Protein AF-A0A9D1G9T8-F1 (afdb_monomer_lite)

Secondary structure (DSSP, 8-state):
-EEEE---S-HHHHHSS--B-TTT-PBPEEEEEEEEE-TTSGGGGGS--S--GGG----S-EEEEEEEEEETTTTEEE-HHHHHHHHHHHHHHHHHHHHHHTTT--EEEEEEEEETT--EE-SS----TTEEEEEEEEETTEEEEEEEEEEEE-SSTT--EEE---HHHHHHHH-

pLDDT: mean 90.18, std 8.49, range [57.0, 98.12]

Foldseek 3Di:
DAEDEDDDDDPCLVPVDFFADQQPRATWDKDKDKDKDFCPDPCVQQEQQQPDPPRDGNHTIYIYIYIFIAGPVVRDTAHNQQRVQSVVVVVLQVVLQVVCVVVVWHKDKDKFKAFCVRHTDDSHDDDDQRIWIWIWMDTPPDDIDIDIWGWAFDSHDVGHIHTPDHSVVVNVVVD

Radius of gyration: 19.31 Å; chains: 1; bounding box: 46×38×52 Å

Sequence (175 aa):
MNKYWYNYGNIFKVKFRNHYCYKCGEKLMIVKHRKVVDQKSEEAKYYDFDAGGDGAIMVGPCEFIHKVFFCPKCSQNIELITQINQEDIEIIIKKVISYFKKRNREIFISRSYETKLGEFIENNFSLNDDIILCLHISEKNKEPKTYKIPIIRRKFWKRPYYFDISKKKLINFIK

Organism: NCBI:txid2840720

Structure (mmCIF, N/CA/C/O backbone):
data_AF-A0A9D1G9T8-F1
#
_entry.id   AF-A0A9D1G9T8-F1
#
loop_
_atom_site.group_PDB
_atom_site.id
_atom_site.type_symbol
_atom_site.label_atom_id
_atom_site.label_alt_id
_atom_site.label_comp_id
_atom_site.label_asym_id
_atom_site.label_entity_id
_atom_site.label_seq_id
_atom_site.pdbx_PDB_ins_code
_atom_site.Cartn_x
_atom_site.Cartn_y
_atom_site.Cartn_z
_atom_site.occupancy
_atom_site.B_iso_or_equiv
_atom_site.auth_seq_id
_atom_site.auth_comp_id
_atom_site.auth_asym_id
_atom_site.auth_atom_id
_atom_site.pdbx_PDB_model_num
ATOM 1 N N . MET A 1 1 ? 20.819 -6.972 -26.171 1.00 74.06 1 MET A N 1
ATOM 2 C CA . MET A 1 1 ? 20.170 -6.208 -25.084 1.00 74.06 1 MET A CA 1
ATOM 3 C C . MET A 1 1 ? 20.144 -7.090 -23.852 1.00 74.06 1 MET A C 1
ATOM 5 O O . MET A 1 1 ? 19.584 -8.181 -23.931 1.00 74.06 1 MET A O 1
ATOM 9 N N . ASN A 1 2 ? 20.792 -6.657 -22.770 1.00 83.19 2 ASN A N 1
ATOM 10 C CA . ASN A 1 2 ? 20.833 -7.416 -21.520 1.00 83.19 2 ASN A CA 1
ATOM 11 C C . ASN A 1 2 ? 19.424 -7.529 -20.933 1.00 83.19 2 ASN A C 1
ATOM 13 O O . ASN A 1 2 ? 18.620 -6.605 -21.073 1.00 83.19 2 ASN A O 1
ATOM 17 N N . LYS A 1 3 ? 19.118 -8.668 -20.311 1.00 86.00 3 LYS A N 1
ATOM 18 C CA . LYS A 1 3 ? 17.826 -8.922 -19.673 1.00 86.00 3 LYS A CA 1
ATOM 19 C C . LYS A 1 3 ? 18.053 -9.335 -18.241 1.00 86.00 3 LYS A C 1
ATOM 21 O O . LYS A 1 3 ? 18.847 -10.237 -17.991 1.00 86.00 3 LYS A O 1
ATOM 26 N N . TYR A 1 4 ? 17.283 -8.756 -17.338 1.00 84.38 4 TYR A N 1
ATOM 27 C CA . TYR A 1 4 ? 17.343 -9.135 -15.943 1.00 84.38 4 TYR A CA 1
ATOM 28 C C . TYR A 1 4 ? 15.948 -9.345 -15.355 1.00 84.38 4 TYR A C 1
ATOM 30 O O . TYR A 1 4 ? 15.026 -8.545 -15.549 1.00 84.38 4 TYR A O 1
ATOM 38 N N . TRP A 1 5 ? 15.803 -10.449 -14.620 1.00 83.38 5 TRP A N 1
ATOM 39 C CA . TRP A 1 5 ? 14.552 -10.883 -14.009 1.00 83.38 5 TRP A CA 1
ATOM 40 C C . TRP A 1 5 ? 14.544 -10.601 -12.515 1.00 83.38 5 TRP A C 1
ATOM 42 O O . TRP A 1 5 ? 15.311 -11.190 -11.760 1.00 83.38 5 TRP A O 1
ATOM 52 N N . TYR A 1 6 ? 13.595 -9.782 -12.072 1.00 76.12 6 TYR A N 1
ATOM 53 C CA . TYR A 1 6 ? 13.398 -9.533 -10.652 1.00 76.12 6 TYR A CA 1
ATOM 54 C C . TYR A 1 6 ? 12.264 -10.357 -10.071 1.00 76.12 6 TYR A C 1
ATOM 56 O O . TYR A 1 6 ? 11.144 -10.396 -10.590 1.00 76.12 6 TYR A O 1
ATOM 64 N N . ASN A 1 7 ? 12.547 -10.922 -8.902 1.00 71.06 7 ASN A N 1
ATOM 65 C CA . ASN A 1 7 ? 11.566 -11.543 -8.029 1.00 71.06 7 ASN A CA 1
ATOM 66 C C . ASN A 1 7 ? 11.385 -10.670 -6.780 1.00 71.06 7 ASN A C 1
ATOM 68 O O . ASN A 1 7 ? 11.979 -10.930 -5.739 1.00 71.06 7 ASN A O 1
ATOM 72 N N . TYR A 1 8 ? 10.567 -9.620 -6.888 1.00 67.62 8 TYR A N 1
ATOM 73 C CA . TYR A 1 8 ? 10.220 -8.755 -5.756 1.00 67.62 8 TYR A CA 1
ATOM 74 C C . TYR A 1 8 ? 8.815 -9.011 -5.221 1.00 67.62 8 TYR A C 1
ATOM 76 O O . TYR A 1 8 ? 7.901 -9.412 -5.941 1.00 67.62 8 TYR A O 1
ATOM 84 N N . GLY A 1 9 ? 8.645 -8.700 -3.936 1.00 63.84 9 GLY A N 1
ATOM 85 C CA . GLY A 1 9 ? 7.426 -8.963 -3.185 1.00 63.84 9 GLY A CA 1
ATOM 86 C C . GLY A 1 9 ? 7.488 -10.304 -2.459 1.00 63.84 9 GLY A C 1
ATOM 87 O O . GLY A 1 9 ? 8.247 -11.205 -2.806 1.00 63.84 9 GLY A O 1
ATOM 88 N N . ASN A 1 10 ? 6.689 -10.436 -1.404 1.00 75.44 10 ASN A N 1
ATOM 89 C CA . ASN A 1 10 ? 6.593 -11.699 -0.689 1.00 75.44 10 ASN A CA 1
ATOM 90 C C . ASN A 1 10 ? 5.831 -12.701 -1.574 1.00 75.44 10 ASN A C 1
ATOM 92 O O . ASN A 1 10 ? 4.611 -12.603 -1.707 1.00 75.44 10 ASN A O 1
ATOM 96 N N . ILE A 1 11 ? 6.557 -13.649 -2.176 1.00 75.75 11 ILE A N 1
ATOM 97 C CA . ILE A 1 11 ? 6.016 -14.653 -3.109 1.00 75.75 11 ILE A CA 1
ATOM 98 C C . ILE A 1 11 ? 4.847 -15.419 -2.486 1.00 75.75 11 ILE A C 1
ATOM 100 O O 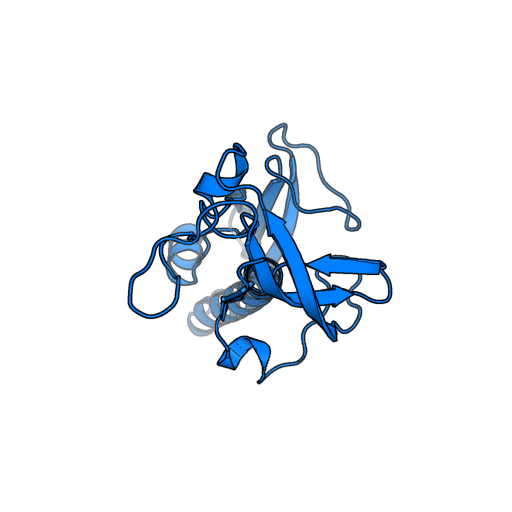. ILE A 1 11 ? 3.877 -15.715 -3.182 1.00 75.75 11 ILE A O 1
ATOM 104 N N . PHE A 1 12 ? 4.901 -15.690 -1.178 1.00 78.94 12 PHE A N 1
ATOM 105 C CA . PHE A 1 12 ? 3.798 -16.335 -0.479 1.00 78.94 12 PHE A CA 1
ATOM 106 C C . PHE A 1 12 ? 2.555 -15.441 -0.486 1.00 78.94 12 PHE A C 1
ATOM 108 O O . PHE A 1 12 ? 1.485 -15.878 -0.899 1.00 78.94 12 PHE A O 1
ATOM 115 N N . LYS A 1 13 ? 2.688 -14.163 -0.117 1.00 82.88 13 LYS A N 1
ATOM 116 C CA . LYS A 1 13 ? 1.545 -13.235 -0.145 1.00 82.88 13 LYS A CA 1
ATOM 117 C C . LYS A 1 13 ? 0.933 -13.108 -1.534 1.00 82.88 13 LYS A C 1
ATOM 119 O O . LYS A 1 13 ? -0.281 -13.058 -1.619 1.00 82.88 13 LYS A O 1
ATOM 124 N N . VAL A 1 14 ? 1.760 -13.087 -2.579 1.00 84.38 14 VAL A N 1
ATOM 125 C CA . VAL A 1 14 ? 1.318 -12.966 -3.978 1.00 84.38 14 VAL A CA 1
ATOM 126 C C . VAL A 1 14 ? 0.570 -14.216 -4.465 1.00 84.38 14 VAL A C 1
ATOM 128 O O . VAL A 1 14 ? -0.313 -14.112 -5.308 1.00 84.38 14 VAL A O 1
ATOM 131 N N . LYS A 1 15 ? 0.945 -15.411 -3.988 1.00 82.94 15 LYS A N 1
ATOM 132 C CA . LYS A 1 15 ? 0.387 -16.686 -4.474 1.00 82.94 15 LYS A CA 1
ATOM 133 C C . LYS A 1 15 ? -0.775 -17.223 -3.638 1.00 82.94 15 LYS A C 1
ATOM 135 O O . LYS A 1 15 ? -1.645 -17.884 -4.191 1.00 82.94 15 LYS A O 1
ATOM 140 N N . PHE A 1 16 ? -0.778 -16.995 -2.325 1.00 83.94 16 PHE A N 1
ATOM 141 C CA . PHE A 1 16 ? -1.676 -17.693 -1.393 1.00 83.94 16 PHE A CA 1
ATOM 142 C C . PHE A 1 16 ? -2.944 -16.914 -1.019 1.00 83.94 16 PHE A C 1
ATOM 144 O O . PHE A 1 16 ? -3.687 -17.355 -0.143 1.00 83.94 16 PHE A O 1
ATOM 151 N N . ARG A 1 17 ? -3.231 -15.769 -1.652 1.00 86.94 17 ARG A N 1
ATOM 152 C CA . ARG A 1 17 ? -4.523 -15.087 -1.489 1.00 86.94 17 ARG A CA 1
ATOM 153 C C . ARG A 1 17 ? -4.989 -14.420 -2.777 1.00 86.94 17 ARG A C 1
ATOM 155 O O . ARG A 1 17 ? -4.189 -14.083 -3.641 1.00 86.94 17 ARG A O 1
ATOM 162 N N . ASN A 1 18 ? -6.299 -14.213 -2.876 1.00 91.12 18 ASN A N 1
ATOM 163 C CA . ASN A 1 18 ? -6.863 -13.348 -3.904 1.00 91.12 18 ASN A CA 1
ATOM 164 C C . ASN A 1 18 ? -6.519 -11.887 -3.588 1.00 91.12 18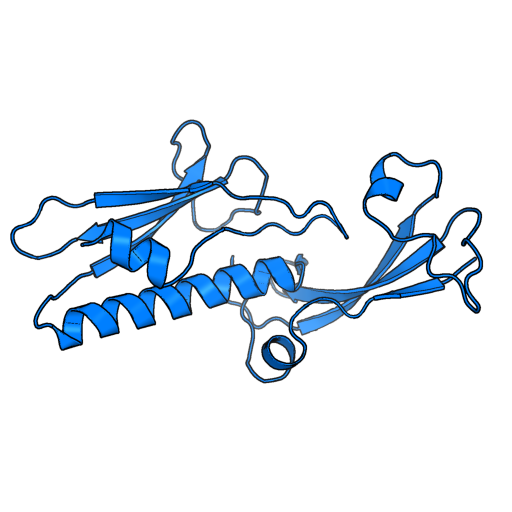 ASN A C 1
ATOM 166 O O . ASN A 1 18 ? -6.564 -11.473 -2.427 1.00 91.12 18 ASN A O 1
ATOM 170 N N . HIS A 1 19 ? -6.212 -11.127 -4.633 1.00 94.81 19 HIS A N 1
ATOM 171 C CA . HIS A 1 19 ? -5.877 -9.711 -4.557 1.00 94.81 19 HIS A CA 1
ATOM 172 C C . HIS A 1 19 ? -6.951 -8.893 -5.263 1.00 94.81 19 HIS A C 1
ATOM 174 O O . HIS A 1 19 ? -7.460 -9.315 -6.303 1.00 94.81 19 HIS A O 1
ATOM 180 N N . TYR A 1 20 ? -7.279 -7.729 -4.710 1.00 94.38 20 TYR A N 1
ATOM 181 C CA . TYR A 1 20 ? -8.365 -6.879 -5.201 1.00 94.38 20 TYR A CA 1
ATOM 182 C C . TYR A 1 20 ? -7.897 -5.436 -5.307 1.00 94.38 20 TYR A C 1
ATOM 184 O O . TYR A 1 20 ? -7.265 -4.923 -4.387 1.00 94.38 20 TYR A O 1
ATOM 192 N N . CYS A 1 21 ? -8.195 -4.779 -6.423 1.00 93.75 21 CYS A N 1
ATOM 193 C CA . CYS A 1 21 ? -7.733 -3.432 -6.719 1.00 93.75 21 CYS A CA 1
ATOM 194 C C . CYS A 1 21 ? -8.095 -2.470 -5.589 1.00 93.75 21 CYS A C 1
ATOM 196 O O . CYS A 1 21 ? -9.270 -2.326 -5.255 1.00 93.75 21 CYS A O 1
ATOM 198 N N . TYR A 1 22 ? -7.100 -1.762 -5.049 1.00 90.88 22 TYR A N 1
ATOM 199 C CA . TYR A 1 22 ? -7.335 -0.801 -3.969 1.00 90.88 22 TYR A CA 1
ATOM 200 C C . TYR A 1 22 ? -8.293 0.339 -4.353 1.00 90.88 22 TYR A C 1
ATOM 202 O O . TYR A 1 22 ? -8.891 0.933 -3.463 1.00 90.88 22 TYR A O 1
ATOM 210 N N . LYS A 1 23 ? -8.445 0.627 -5.654 1.00 90.00 23 LYS A N 1
ATOM 211 C CA . LYS A 1 23 ? -9.332 1.677 -6.176 1.00 90.00 23 LYS A CA 1
ATOM 212 C C . LYS A 1 23 ? -10.768 1.197 -6.356 1.00 90.00 23 LYS A C 1
ATOM 214 O O . LYS A 1 23 ? -11.699 1.798 -5.846 1.00 90.00 23 LYS A O 1
ATOM 219 N N . CYS A 1 24 ? -10.949 0.117 -7.117 1.00 91.38 24 CYS A N 1
ATOM 220 C CA . CYS A 1 24 ? -12.273 -0.291 -7.598 1.00 91.38 24 CYS A CA 1
ATOM 221 C C . CYS A 1 24 ? -12.772 -1.631 -7.043 1.00 91.38 24 CYS A C 1
ATOM 223 O O . CYS A 1 24 ? -13.879 -2.040 -7.381 1.00 91.38 24 CYS A O 1
ATOM 225 N N . GLY A 1 25 ? -11.961 -2.336 -6.248 1.00 91.94 25 GLY A N 1
ATOM 226 C CA . GLY A 1 25 ? -12.308 -3.635 -5.669 1.00 91.94 25 GLY A CA 1
ATOM 227 C C . GLY A 1 25 ? -12.281 -4.819 -6.642 1.00 91.94 25 GLY A C 1
ATOM 228 O O . GLY A 1 25 ? -12.515 -5.941 -6.208 1.00 91.94 25 GLY A O 1
ATOM 229 N N . GLU A 1 26 ? -11.972 -4.610 -7.925 1.00 95.50 26 GLU A N 1
ATOM 230 C CA . GLU A 1 26 ? -11.927 -5.681 -8.930 1.00 95.50 26 GLU A CA 1
ATOM 231 C C . GLU A 1 26 ? -10.804 -6.687 -8.653 1.00 95.50 26 GLU A C 1
ATOM 233 O O . GLU A 1 26 ? -9.720 -6.302 -8.198 1.00 95.50 26 GLU A O 1
ATOM 238 N N . LYS A 1 27 ? -11.024 -7.970 -8.962 1.00 96.31 27 LYS A N 1
ATOM 239 C CA . LYS A 1 27 ? -9.995 -8.997 -8.771 1.00 96.31 27 LYS A CA 1
ATOM 240 C C . LYS A 1 27 ? -8.791 -8.718 -9.675 1.00 96.31 27 LYS A C 1
ATOM 242 O O . LYS A 1 27 ? -8.919 -8.518 -10.880 1.00 96.31 27 LYS A O 1
ATOM 247 N N . LEU A 1 28 ? -7.600 -8.724 -9.084 1.00 96.56 28 LEU A N 1
ATOM 248 C CA . LEU A 1 28 ? -6.356 -8.444 -9.791 1.00 96.56 28 LEU A CA 1
ATOM 249 C C . LEU A 1 28 ? -5.788 -9.697 -10.450 1.00 96.56 28 LEU A C 1
ATOM 251 O O . LEU A 1 28 ? -5.823 -10.798 -9.896 1.00 96.56 28 LEU A O 1
ATOM 255 N N . MET A 1 29 ? -5.185 -9.491 -11.614 1.00 95.38 29 MET A N 1
ATOM 256 C CA . MET A 1 29 ? -4.399 -10.490 -12.329 1.00 95.38 29 MET A CA 1
ATOM 257 C C . MET A 1 29 ? -2.912 -10.243 -12.094 1.00 95.38 29 MET A C 1
ATOM 259 O O . MET A 1 29 ? -2.503 -9.115 -11.835 1.00 95.38 29 MET A O 1
ATOM 263 N N . ILE A 1 30 ? -2.080 -11.276 -12.215 1.00 93.50 30 ILE A N 1
ATOM 264 C CA . ILE A 1 30 ? -0.622 -11.116 -12.193 1.00 93.50 30 ILE A CA 1
ATOM 265 C C . ILE A 1 30 ? -0.113 -11.199 -13.625 1.00 93.50 30 ILE A C 1
ATOM 267 O O . ILE A 1 30 ? -0.293 -12.219 -14.288 1.00 93.50 30 ILE A O 1
ATOM 271 N N . VAL A 1 31 ? 0.568 -10.152 -14.083 1.00 93.50 31 VAL A N 1
ATOM 272 C CA . VAL A 1 31 ? 1.125 -10.077 -15.440 1.00 93.50 31 VAL A CA 1
ATOM 273 C C . VAL A 1 31 ? 2.624 -9.798 -15.400 1.00 93.50 31 VAL A C 1
ATOM 275 O O . VAL A 1 31 ? 3.159 -9.296 -14.407 1.00 93.50 31 VAL A O 1
ATOM 278 N N . LYS A 1 32 ? 3.324 -10.149 -16.483 1.00 91.69 32 LYS A N 1
ATOM 279 C CA . LYS A 1 32 ? 4.727 -9.769 -16.674 1.00 91.69 32 LYS A CA 1
ATOM 280 C C . LYS A 1 32 ? 4.776 -8.335 -17.190 1.00 91.69 32 LYS A C 1
ATOM 282 O O . LYS A 1 32 ? 4.217 -8.038 -18.239 1.00 91.69 32 LYS A O 1
ATOM 287 N N . HIS A 1 33 ? 5.481 -7.481 -16.471 1.00 90.94 33 HIS A N 1
ATOM 288 C CA . HIS A 1 33 ? 5.799 -6.123 -16.868 1.00 90.94 33 HIS A CA 1
ATOM 289 C C . HIS A 1 33 ? 7.271 -6.058 -17.290 1.00 90.94 33 HIS A C 1
ATOM 291 O O . HIS A 1 33 ? 8.140 -6.656 -16.648 1.00 90.94 33 HIS A O 1
ATOM 297 N N . ARG A 1 34 ? 7.543 -5.347 -18.384 1.00 91.50 34 ARG A N 1
ATOM 298 C CA . ARG A 1 34 ? 8.879 -5.174 -18.963 1.00 91.50 34 ARG A CA 1
ATOM 299 C C . ARG A 1 34 ? 9.189 -3.687 -19.033 1.00 91.50 34 ARG A C 1
ATOM 301 O O . ARG A 1 34 ? 8.310 -2.896 -19.372 1.00 91.50 34 ARG A O 1
ATOM 308 N N . LYS A 1 35 ? 10.416 -3.300 -18.706 1.00 90.38 35 LYS A N 1
ATOM 309 C CA . LYS A 1 35 ? 10.898 -1.933 -18.893 1.00 90.38 35 LYS A CA 1
ATOM 310 C C . LYS A 1 35 ? 12.320 -1.953 -19.420 1.00 90.38 35 LYS A C 1
ATOM 312 O O . LYS A 1 35 ? 13.162 -2.593 -18.810 1.00 90.38 35 LYS A O 1
ATOM 317 N N . VAL A 1 36 ? 12.597 -1.217 -20.486 1.00 91.75 36 VAL A N 1
ATOM 318 C CA . VAL A 1 36 ? 13.976 -0.931 -20.890 1.00 91.75 36 VAL A CA 1
ATOM 319 C C . VAL A 1 36 ? 14.440 0.326 -20.163 1.00 91.75 36 VAL A C 1
ATOM 321 O O . VAL A 1 36 ? 13.705 1.313 -20.129 1.00 91.75 36 VAL A O 1
ATOM 324 N N . VAL A 1 37 ? 15.621 0.271 -19.555 1.00 90.94 37 VAL A N 1
ATOM 325 C CA . VAL A 1 37 ? 16.234 1.396 -18.842 1.00 90.94 37 VAL A CA 1
ATOM 326 C C . VAL A 1 37 ? 17.648 1.586 -19.361 1.00 90.94 37 VAL A C 1
ATOM 328 O O . VAL A 1 37 ? 18.424 0.632 -19.433 1.00 90.94 37 VAL A O 1
ATOM 331 N N . ASP A 1 38 ? 17.975 2.822 -19.720 1.00 90.31 38 ASP A N 1
ATOM 332 C CA . ASP A 1 38 ? 19.337 3.203 -20.074 1.00 90.31 38 ASP A CA 1
ATOM 333 C C . ASP A 1 38 ? 20.158 3.416 -18.798 1.00 90.31 38 ASP A C 1
ATOM 335 O O . ASP A 1 38 ? 19.721 4.132 -17.896 1.00 90.31 38 ASP A O 1
ATOM 339 N N . GLN A 1 39 ? 21.348 2.820 -18.729 1.00 87.75 39 GLN A N 1
ATOM 340 C CA . GLN A 1 39 ? 22.277 2.949 -17.605 1.00 87.75 39 GLN A CA 1
ATOM 341 C C . GLN A 1 39 ? 22.658 4.409 -17.295 1.00 87.75 39 GLN A C 1
ATOM 343 O O . GLN A 1 39 ? 22.952 4.737 -16.149 1.00 87.75 39 GLN A O 1
ATOM 348 N N . LYS A 1 40 ? 22.632 5.299 -18.294 1.00 89.94 40 LYS A N 1
ATOM 349 C CA . LYS A 1 40 ? 22.949 6.730 -18.151 1.00 89.94 40 LYS A CA 1
ATOM 350 C C . LYS A 1 40 ? 21.739 7.587 -17.773 1.00 89.94 40 LYS A C 1
ATOM 352 O O . LYS A 1 40 ? 21.885 8.786 -17.553 1.00 89.94 40 LYS A O 1
ATOM 357 N N . SER A 1 41 ? 20.541 7.005 -17.726 1.00 91.25 41 SER A N 1
ATOM 358 C CA . SER A 1 41 ? 19.329 7.736 -17.353 1.00 91.25 41 SER A CA 1
ATOM 359 C C . SER A 1 41 ? 19.276 8.016 -15.849 1.00 91.25 41 SER A C 1
ATOM 361 O O . SER A 1 41 ? 19.786 7.249 -15.035 1.00 91.25 41 SER A O 1
ATOM 363 N N . GLU A 1 42 ? 18.582 9.084 -15.447 1.00 89.94 42 GLU A N 1
ATOM 364 C CA . GLU A 1 42 ? 18.422 9.418 -14.024 1.00 89.94 42 GLU A CA 1
ATOM 365 C C . GLU A 1 42 ? 17.702 8.311 -13.234 1.00 89.94 42 GLU A C 1
ATOM 367 O O . GLU A 1 42 ? 17.913 8.137 -12.031 1.00 89.94 42 GLU A O 1
ATOM 372 N N . GLU A 1 43 ? 16.842 7.541 -13.901 1.00 89.38 43 GLU A N 1
ATOM 373 C CA . GLU A 1 43 ? 16.128 6.445 -13.262 1.00 89.38 43 GLU A CA 1
ATOM 374 C C . GLU A 1 43 ? 16.977 5.192 -13.048 1.00 89.38 43 GLU A C 1
ATOM 376 O O . GLU A 1 43 ? 16.578 4.349 -12.242 1.00 89.38 43 GLU A O 1
ATOM 381 N N . ALA A 1 44 ? 18.145 5.085 -13.694 1.00 88.56 44 ALA A N 1
ATOM 382 C CA . ALA A 1 44 ? 19.047 3.944 -13.569 1.00 88.56 44 ALA A CA 1
ATOM 383 C C . ALA A 1 44 ? 19.442 3.665 -12.113 1.00 88.56 44 ALA A C 1
ATOM 385 O O . ALA A 1 44 ? 19.546 2.508 -11.729 1.00 88.56 44 ALA A O 1
ATOM 386 N N . LYS A 1 45 ? 19.520 4.703 -11.265 1.00 89.00 45 LYS A N 1
ATOM 387 C CA . LYS A 1 45 ? 19.802 4.595 -9.818 1.00 89.00 45 LYS A CA 1
ATOM 388 C C . LYS A 1 45 ? 18.806 3.739 -9.027 1.00 89.00 45 LYS A C 1
ATOM 390 O O . LYS A 1 45 ? 19.038 3.437 -7.861 1.00 89.00 45 LYS A O 1
ATOM 395 N N . TYR A 1 46 ? 17.663 3.404 -9.623 1.00 88.69 46 TYR A N 1
ATOM 396 C CA . TYR A 1 46 ? 16.648 2.546 -9.018 1.00 88.69 46 TYR A CA 1
ATOM 397 C C . TYR A 1 46 ? 16.690 1.107 -9.539 1.00 88.69 46 TYR A C 1
ATOM 399 O O . TYR A 1 46 ? 15.912 0.284 -9.061 1.00 88.69 46 TYR A O 1
ATOM 407 N N . TYR A 1 47 ? 17.546 0.801 -10.507 1.00 87.25 47 TYR A N 1
ATOM 408 C CA . TYR A 1 47 ? 17.685 -0.517 -11.111 1.00 87.25 47 TYR A CA 1
ATOM 409 C C . TYR A 1 47 ? 19.092 -1.036 -10.832 1.00 87.25 47 TYR A C 1
ATOM 411 O O . TYR A 1 47 ? 20.035 -0.260 -10.728 1.00 87.25 47 TYR A O 1
ATOM 419 N N . ASP A 1 48 ? 19.224 -2.346 -10.669 1.00 84.56 48 ASP A N 1
ATOM 420 C CA . ASP A 1 48 ? 20.512 -2.955 -10.366 1.00 84.56 48 ASP A CA 1
ATOM 421 C C . ASP A 1 48 ? 21.131 -3.471 -11.676 1.00 84.56 48 ASP A C 1
ATOM 423 O O . ASP A 1 48 ? 20.693 -4.461 -12.265 1.00 84.56 48 ASP A O 1
ATOM 427 N N . PHE A 1 49 ? 22.092 -2.690 -12.177 1.00 85.00 49 PHE A N 1
ATOM 428 C CA . PHE A 1 49 ? 22.861 -2.971 -13.390 1.00 85.00 49 PHE A CA 1
ATOM 429 C C . PHE A 1 49 ? 24.070 -3.874 -13.124 1.00 85.00 49 PHE A C 1
ATOM 431 O O . PHE A 1 49 ? 24.662 -4.376 -14.077 1.00 85.00 49 PHE A O 1
ATOM 438 N N . ASP A 1 50 ? 24.404 -4.128 -11.859 1.00 80.56 50 ASP A N 1
ATOM 439 C CA . ASP A 1 50 ? 25.550 -4.955 -11.463 1.00 80.56 50 ASP A CA 1
ATOM 440 C C . ASP A 1 50 ? 25.209 -6.451 -11.496 1.00 80.56 50 ASP A C 1
ATOM 442 O O . ASP A 1 50 ? 26.062 -7.315 -11.317 1.00 80.56 50 ASP A O 1
ATOM 446 N N . ALA A 1 51 ? 23.947 -6.773 -11.764 1.00 71.81 51 ALA A N 1
ATOM 447 C CA . ALA A 1 51 ? 23.413 -8.118 -11.702 1.00 71.81 51 ALA A CA 1
ATOM 448 C C . ALA A 1 51 ? 23.548 -8.917 -13.016 1.00 71.81 51 ALA A C 1
ATOM 450 O O . ALA A 1 51 ? 22.754 -9.826 -13.284 1.00 71.81 51 ALA A O 1
ATOM 451 N N . GLY A 1 52 ? 24.523 -8.584 -13.866 1.00 63.03 52 GLY A N 1
ATOM 452 C CA . GLY A 1 52 ? 24.826 -9.400 -15.039 1.00 63.03 52 GLY A CA 1
ATOM 453 C C . GLY A 1 52 ? 25.345 -10.784 -14.639 1.00 63.03 52 GLY A C 1
ATOM 454 O O . GLY A 1 52 ? 25.811 -11.007 -13.520 1.00 63.03 52 GLY A O 1
ATOM 455 N N . GLY A 1 53 ? 25.210 -11.749 -15.553 1.00 57.44 53 GLY A N 1
ATOM 456 C CA . GLY A 1 53 ? 25.732 -13.102 -15.343 1.00 57.44 53 GLY A CA 1
ATOM 457 C C . GLY A 1 53 ? 27.215 -13.070 -14.960 1.00 57.44 53 GLY A C 1
ATOM 458 O O . GLY A 1 53 ? 27.959 -12.224 -15.453 1.00 57.44 53 GLY A O 1
ATOM 459 N N . ASP A 1 54 ? 27.614 -13.958 -14.049 1.00 57.00 54 ASP A N 1
ATOM 460 C CA . ASP A 1 54 ? 28.996 -14.132 -13.576 1.00 57.00 54 ASP A CA 1
ATOM 461 C C . ASP A 1 54 ? 29.653 -12.879 -12.959 1.00 57.00 54 ASP A C 1
ATOM 463 O O . ASP A 1 54 ? 30.874 -12.741 -12.953 1.00 57.00 54 ASP A O 1
ATOM 467 N N . GLY A 1 55 ? 28.849 -11.962 -12.404 1.00 59.72 55 GLY A N 1
ATOM 468 C CA . GLY A 1 55 ? 29.343 -10.737 -11.761 1.00 59.72 55 GLY A CA 1
ATOM 469 C C . GLY A 1 55 ? 29.729 -9.631 -12.747 1.00 59.72 55 GLY A C 1
ATOM 470 O O . GLY A 1 55 ? 30.388 -8.665 -12.363 1.00 59.72 55 GLY A O 1
ATOM 471 N N . ALA A 1 56 ? 29.337 -9.760 -14.018 1.00 66.38 56 ALA A N 1
ATOM 472 C CA . ALA A 1 56 ? 29.566 -8.736 -15.024 1.00 66.38 56 ALA A CA 1
ATOM 473 C C . ALA A 1 56 ? 28.565 -7.576 -14.883 1.00 66.38 56 ALA A C 1
ATOM 475 O O . ALA A 1 56 ? 27.366 -7.780 -14.700 1.00 66.38 56 ALA A O 1
ATOM 476 N N . ILE A 1 57 ? 29.039 -6.341 -15.050 1.00 76.50 57 ILE A N 1
ATOM 477 C CA . ILE A 1 57 ? 28.174 -5.157 -15.119 1.00 76.50 57 ILE A CA 1
ATOM 478 C C . ILE A 1 57 ? 27.432 -5.172 -16.458 1.00 76.50 57 ILE A C 1
ATOM 480 O O . ILE A 1 57 ? 28.036 -5.297 -17.527 1.00 76.50 57 ILE A O 1
ATOM 484 N N . MET A 1 58 ? 26.113 -5.004 -16.422 1.00 81.25 58 MET A N 1
ATOM 485 C CA . MET A 1 58 ? 25.315 -4.851 -17.629 1.00 81.25 58 MET A CA 1
ATOM 486 C C . MET A 1 58 ? 25.540 -3.453 -18.222 1.00 81.25 58 MET A C 1
ATOM 488 O O . MET A 1 58 ? 25.041 -2.455 -17.706 1.00 81.25 58 MET A O 1
ATOM 492 N N . VAL A 1 59 ? 26.291 -3.380 -19.323 1.00 83.00 59 VAL A N 1
ATOM 493 C CA . VAL A 1 59 ? 26.589 -2.116 -20.015 1.00 83.00 59 VAL A CA 1
ATOM 494 C C . VAL A 1 59 ? 25.500 -1.777 -21.036 1.00 83.00 59 VAL A C 1
ATOM 496 O O . VAL A 1 59 ? 25.098 -2.621 -21.841 1.00 83.00 59 VAL A O 1
ATOM 499 N N . GLY A 1 60 ? 25.056 -0.517 -21.033 1.00 85.94 60 GLY A N 1
ATOM 500 C CA . GLY A 1 60 ? 24.069 0.012 -21.982 1.00 85.94 60 GLY A CA 1
ATOM 501 C C . GLY A 1 60 ? 22.608 -0.274 -21.597 1.00 85.94 60 GLY A C 1
ATOM 502 O O . GLY A 1 60 ? 22.321 -0.636 -20.454 1.00 85.94 60 GLY A O 1
ATOM 503 N N . PRO A 1 61 ? 21.649 -0.079 -22.523 1.00 89.31 61 PRO A N 1
ATOM 504 C CA . PRO A 1 61 ? 20.233 -0.297 -22.242 1.00 89.31 61 PRO A CA 1
ATOM 505 C C . PRO A 1 61 ? 19.927 -1.741 -21.827 1.00 89.31 61 PRO A C 1
ATOM 507 O O . PRO A 1 61 ? 20.265 -2.700 -22.531 1.00 89.31 61 PRO A O 1
ATOM 510 N N . CYS A 1 62 ? 19.243 -1.884 -20.693 1.00 90.12 62 CYS A N 1
ATOM 511 C CA . CYS A 1 62 ? 18.898 -3.171 -20.096 1.00 90.12 62 CYS A CA 1
ATOM 512 C C . CYS A 1 62 ? 17.383 -3.331 -19.977 1.00 90.12 62 CYS A C 1
ATOM 514 O O . CYS A 1 62 ? 16.676 -2.417 -19.552 1.00 90.12 62 CYS A O 1
ATOM 516 N N . GLU A 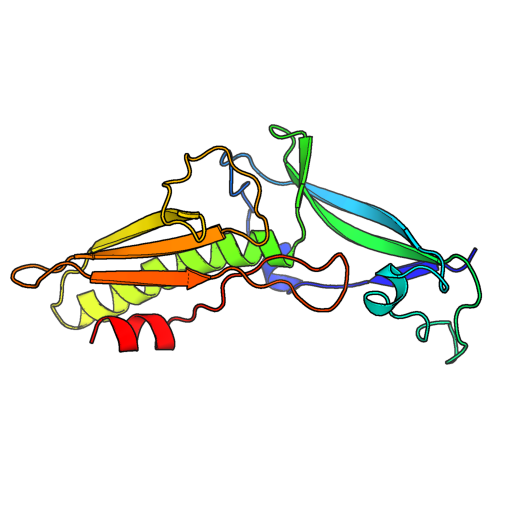1 63 ? 16.875 -4.506 -20.346 1.00 90.94 63 GLU A N 1
ATOM 517 C CA . GLU A 1 63 ? 15.474 -4.868 -20.168 1.00 90.94 63 GLU A CA 1
ATOM 518 C C . GLU A 1 63 ? 15.263 -5.522 -18.802 1.00 90.94 63 GLU A C 1
ATOM 520 O O . GLU A 1 63 ? 15.743 -6.612 -18.496 1.00 90.94 63 GLU A O 1
ATOM 525 N N . PHE A 1 64 ? 14.456 -4.859 -17.999 1.00 89.19 64 PHE A N 1
ATOM 526 C CA . PHE A 1 64 ? 14.089 -5.249 -16.661 1.00 89.19 64 PHE A CA 1
ATOM 527 C C . PHE A 1 64 ? 12.688 -5.848 -16.631 1.00 89.19 64 PHE A C 1
ATOM 529 O O . PHE A 1 64 ? 11.698 -5.195 -16.978 1.00 89.19 64 PHE A O 1
ATOM 536 N N . ILE A 1 65 ? 12.600 -7.109 -16.208 1.00 89.62 65 ILE A N 1
ATOM 537 C CA . ILE A 1 65 ? 11.377 -7.910 -16.270 1.00 89.62 65 ILE A CA 1
ATOM 538 C C . ILE A 1 65 ? 10.946 -8.290 -14.857 1.00 89.62 65 ILE A C 1
ATOM 540 O O . ILE A 1 65 ? 11.718 -8.856 -14.086 1.00 89.62 65 ILE A O 1
ATOM 544 N N . HIS A 1 66 ? 9.690 -8.012 -14.514 1.00 87.88 66 HIS A N 1
ATOM 545 C CA . HIS A 1 66 ? 9.129 -8.363 -13.211 1.00 87.88 66 HIS A CA 1
ATOM 546 C C . HIS A 1 66 ? 7.626 -8.625 -13.296 1.00 87.88 66 HIS A C 1
ATOM 548 O O . HIS A 1 66 ? 6.983 -8.398 -14.319 1.00 87.88 66 HIS A O 1
ATOM 554 N N . LYS A 1 67 ? 7.047 -9.123 -12.203 1.00 90.31 67 LYS A N 1
ATOM 555 C CA . LYS A 1 67 ? 5.596 -9.272 -12.071 1.00 90.31 67 LYS A CA 1
ATOM 556 C C . LYS A 1 67 ? 4.983 -8.018 -11.452 1.00 90.31 67 LYS A C 1
ATOM 558 O O . LYS A 1 67 ? 5.593 -7.381 -10.592 1.00 90.31 67 LYS A O 1
ATOM 563 N N . VAL A 1 68 ? 3.774 -7.687 -11.888 1.00 92.81 68 VAL A N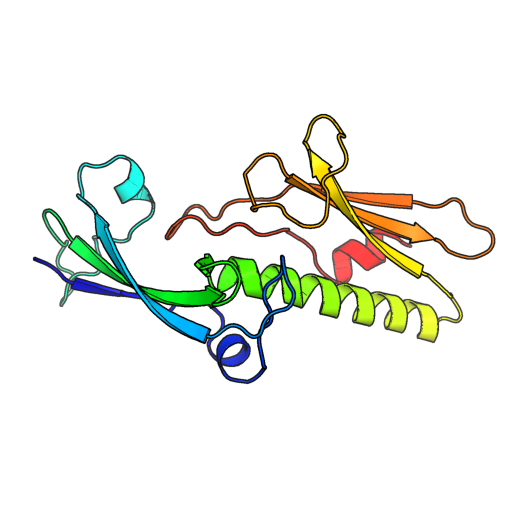 1
ATOM 564 C CA . VAL A 1 68 ? 2.909 -6.645 -11.313 1.00 92.81 68 VAL A CA 1
ATOM 565 C C . VAL A 1 68 ? 1.493 -7.180 -11.199 1.00 92.81 68 VAL A C 1
ATOM 567 O O . VAL A 1 68 ? 1.150 -8.176 -11.844 1.00 92.81 68 VAL A O 1
ATOM 570 N N . PHE A 1 69 ? 0.672 -6.508 -10.400 1.00 94.75 69 PHE A N 1
ATOM 571 C CA . PHE A 1 69 ? -0.763 -6.686 -10.504 1.00 94.75 69 PHE A CA 1
ATOM 572 C C . PHE A 1 69 ? -1.303 -5.861 -11.664 1.00 94.75 69 PHE A C 1
ATOM 574 O O . PHE A 1 69 ? -0.853 -4.744 -11.896 1.00 94.75 69 PHE A O 1
ATOM 581 N N . PHE A 1 70 ? -2.290 -6.402 -12.358 1.00 95.75 70 PHE A N 1
ATOM 582 C CA . PHE A 1 70 ? -3.061 -5.711 -13.372 1.00 95.75 70 PHE A CA 1
ATOM 583 C C . PHE A 1 70 ? -4.526 -5.700 -12.953 1.00 95.75 70 PHE A C 1
ATOM 585 O O . PHE A 1 70 ? -5.096 -6.744 -12.625 1.00 95.75 70 PHE A O 1
ATOM 592 N N . CYS A 1 71 ? -5.119 -4.511 -12.946 1.00 96.12 71 CYS A N 1
ATOM 593 C CA . CYS A 1 71 ? -6.547 -4.337 -12.739 1.00 96.12 71 CYS A CA 1
ATOM 594 C C . CYS A 1 71 ? -7.245 -4.250 -14.102 1.00 96.12 71 CYS A C 1
ATOM 596 O O . CYS A 1 71 ? -7.021 -3.257 -14.798 1.00 96.12 71 CYS A O 1
ATOM 598 N N . PRO A 1 72 ? -8.109 -5.212 -14.476 1.00 95.94 72 PRO A N 1
ATOM 599 C CA . PRO A 1 72 ? -8.789 -5.179 -15.770 1.00 95.94 72 PRO A CA 1
ATOM 600 C C . PRO A 1 72 ? -9.794 -4.025 -15.864 1.00 95.94 72 PRO A C 1
ATOM 602 O O . PRO A 1 72 ? -9.896 -3.382 -16.901 1.00 95.94 72 PRO A O 1
ATOM 605 N N . LYS A 1 73 ? -10.470 -3.689 -14.758 1.00 95.31 73 LYS A N 1
ATOM 606 C CA . LYS A 1 73 ? -11.450 -2.596 -14.720 1.00 95.31 73 LYS A CA 1
ATOM 607 C C . LYS A 1 73 ? -10.805 -1.212 -14.816 1.00 95.31 73 LYS A C 1
ATOM 609 O O . LYS A 1 73 ? -11.307 -0.352 -15.525 1.00 95.31 73 LYS A O 1
ATOM 614 N N . CYS A 1 74 ? -9.683 -0.993 -14.128 1.00 93.19 74 CYS A N 1
ATOM 615 C CA . CYS A 1 74 ? -8.944 0.273 -14.213 1.00 93.19 74 CYS A CA 1
ATOM 616 C C . CYS A 1 74 ? -7.980 0.327 -15.406 1.00 93.19 74 CYS A C 1
ATOM 618 O O . CYS A 1 74 ? -7.426 1.389 -15.665 1.00 93.19 74 CYS A O 1
ATOM 620 N N . SER A 1 75 ? -7.723 -0.802 -16.077 1.00 94.25 75 SER A N 1
ATOM 621 C CA . SER A 1 75 ? -6.678 -0.947 -17.101 1.00 94.25 75 SER A CA 1
ATOM 622 C C . SER A 1 75 ? -5.307 -0.432 -16.640 1.00 94.25 75 SER A C 1
ATOM 624 O O . SER A 1 75 ? -4.601 0.264 -17.364 1.00 94.25 75 SER A O 1
ATOM 626 N N . GLN A 1 76 ? -4.926 -0.754 -15.399 1.00 92.06 76 GLN A N 1
ATOM 627 C CA . GLN A 1 76 ? -3.716 -0.224 -14.764 1.00 92.06 76 GLN A CA 1
ATOM 628 C C . GLN A 1 76 ? -2.848 -1.317 -14.151 1.00 92.06 76 GLN A C 1
ATOM 630 O O . GLN A 1 76 ? -3.341 -2.240 -13.497 1.00 92.06 76 GLN A O 1
ATOM 635 N N . ASN A 1 77 ? -1.535 -1.152 -14.325 1.00 93.50 77 ASN A N 1
ATOM 636 C CA . ASN A 1 77 ? -0.519 -1.913 -13.611 1.00 93.50 77 ASN A CA 1
ATOM 637 C C . ASN A 1 77 ? -0.279 -1.295 -12.230 1.00 93.50 77 ASN A C 1
ATOM 639 O O . ASN A 1 77 ? -0.194 -0.076 -12.099 1.00 93.50 77 ASN A O 1
ATOM 643 N N . ILE A 1 78 ? -0.142 -2.141 -11.214 1.00 92.88 78 ILE A N 1
ATOM 644 C CA . ILE A 1 78 ? 0.109 -1.760 -9.824 1.00 92.88 78 ILE A CA 1
ATOM 645 C C . ILE A 1 78 ? 1.275 -2.604 -9.313 1.00 92.88 78 ILE A C 1
ATOM 647 O O . ILE A 1 78 ? 1.285 -3.833 -9.451 1.00 92.88 78 ILE A O 1
ATOM 651 N N . GLU A 1 79 ? 2.270 -1.970 -8.702 1.00 92.56 79 GLU A N 1
ATOM 652 C CA . GLU A 1 79 ? 3.393 -2.681 -8.108 1.00 92.56 79 GLU A CA 1
ATOM 653 C C . GLU A 1 79 ? 2.916 -3.641 -7.010 1.00 92.56 79 GLU A C 1
ATOM 655 O O . GLU A 1 79 ? 2.083 -3.296 -6.167 1.00 92.56 79 GLU A O 1
ATOM 660 N N . LEU A 1 80 ? 3.501 -4.846 -6.972 1.00 92.00 80 LEU A N 1
ATOM 661 C CA . LEU A 1 80 ? 3.119 -5.881 -6.003 1.00 92.00 80 LEU A CA 1
ATOM 662 C C . LEU A 1 80 ? 3.209 -5.371 -4.558 1.00 92.00 80 LEU A C 1
ATOM 664 O O . LEU A 1 80 ? 2.306 -5.607 -3.762 1.00 92.00 80 LEU A O 1
ATOM 668 N N . ILE A 1 81 ? 4.283 -4.644 -4.230 1.00 91.81 81 ILE A N 1
ATOM 669 C CA . ILE A 1 81 ? 4.507 -4.076 -2.891 1.00 91.81 81 ILE A CA 1
ATOM 670 C C . ILE A 1 81 ? 3.414 -3.065 -2.535 1.00 91.81 81 ILE A C 1
ATOM 672 O O . ILE A 1 81 ? 2.904 -3.101 -1.417 1.00 91.81 81 ILE A O 1
ATOM 676 N N . THR A 1 82 ? 3.039 -2.198 -3.475 1.00 93.75 82 THR A N 1
ATOM 677 C CA . THR A 1 82 ? 2.035 -1.153 -3.257 1.00 93.75 82 THR A CA 1
ATOM 678 C C . THR A 1 82 ? 0.666 -1.747 -2.976 1.00 93.75 82 THR A C 1
ATOM 680 O O . THR A 1 82 ? 0.057 -1.426 -1.957 1.00 93.75 82 THR A O 1
ATOM 683 N N . GLN A 1 83 ? 0.217 -2.680 -3.813 1.00 93.88 83 GLN A N 1
ATOM 684 C CA . GLN A 1 83 ? -1.061 -3.357 -3.614 1.00 93.88 83 GLN A CA 1
ATOM 685 C C . GLN A 1 83 ? -1.085 -4.184 -2.318 1.00 93.88 83 GLN A C 1
ATOM 687 O O . GLN A 1 83 ? -2.031 -4.094 -1.538 1.00 93.88 83 GLN A O 1
ATOM 692 N N . ILE A 1 84 ? -0.029 -4.960 -2.047 1.00 93.31 84 ILE A N 1
ATOM 693 C CA . ILE A 1 84 ? 0.059 -5.761 -0.818 1.0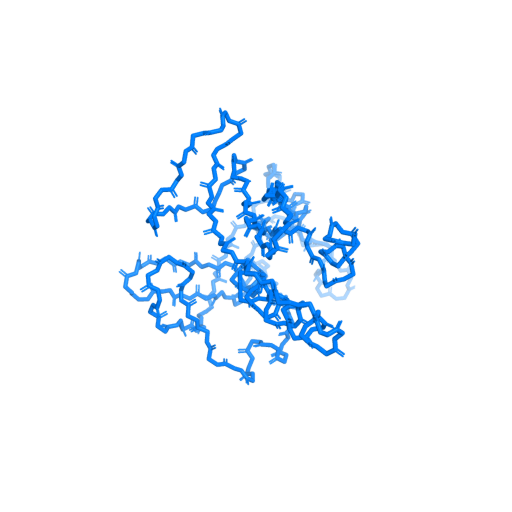0 93.31 84 ILE A CA 1
ATOM 694 C C . ILE A 1 84 ? 0.043 -4.864 0.419 1.00 93.31 84 ILE A C 1
ATOM 696 O O . ILE A 1 84 ? -0.565 -5.237 1.417 1.00 93.31 84 ILE A O 1
ATOM 700 N N . ASN A 1 85 ? 0.675 -3.689 0.370 1.00 94.00 85 ASN A N 1
ATOM 701 C CA . ASN A 1 85 ? 0.648 -2.740 1.478 1.00 94.00 85 ASN A CA 1
ATOM 702 C C . ASN A 1 85 ? -0.777 -2.239 1.772 1.00 94.00 85 ASN A C 1
ATOM 704 O O . ASN A 1 85 ? -1.147 -2.199 2.943 1.00 94.00 85 ASN A O 1
ATOM 708 N N . GLN A 1 86 ? -1.591 -1.955 0.745 1.00 93.81 86 GLN A N 1
ATOM 709 C CA . GLN A 1 86 ? -3.003 -1.584 0.934 1.00 93.81 86 GLN A CA 1
ATOM 710 C C . GLN A 1 86 ? -3.809 -2.705 1.603 1.00 93.81 86 GLN A C 1
ATOM 712 O O . GLN A 1 86 ? -4.556 -2.469 2.550 1.00 93.81 86 GLN A O 1
ATOM 717 N N . GLU A 1 87 ? -3.620 -3.947 1.167 1.00 93.19 87 GLU A N 1
ATOM 718 C CA . GLU A 1 87 ? -4.284 -5.105 1.779 1.00 93.19 87 GLU A CA 1
ATOM 719 C C . GLU A 1 87 ? -3.792 -5.379 3.207 1.00 93.19 87 GLU A C 1
ATOM 721 O O . GLU A 1 87 ? -4.557 -5.785 4.084 1.00 93.19 87 GLU A O 1
ATOM 726 N N . ASP A 1 88 ? -2.501 -5.176 3.459 1.00 93.44 88 ASP A N 1
ATOM 727 C CA . ASP A 1 88 ? -1.908 -5.390 4.771 1.00 93.44 88 ASP A CA 1
ATOM 728 C C . ASP A 1 88 ? -2.405 -4.356 5.792 1.00 93.44 88 ASP A C 1
ATOM 730 O O . ASP A 1 88 ? -2.574 -4.719 6.957 1.00 93.44 88 ASP A O 1
ATOM 734 N N . ILE A 1 89 ? -2.702 -3.117 5.379 1.00 95.75 89 ILE A N 1
ATOM 735 C CA . ILE A 1 89 ? -3.345 -2.101 6.232 1.00 95.75 89 ILE A CA 1
ATOM 736 C C . ILE A 1 89 ? -4.684 -2.616 6.767 1.00 95.75 89 ILE A C 1
ATOM 738 O O . ILE A 1 89 ? -4.897 -2.602 7.980 1.00 95.75 89 ILE A O 1
ATOM 742 N N . GLU A 1 90 ? -5.540 -3.163 5.902 1.00 94.06 90 GLU A N 1
ATOM 743 C CA . GLU A 1 90 ? -6.832 -3.742 6.301 1.00 94.06 90 GLU A CA 1
ATOM 744 C C . GLU A 1 90 ? -6.667 -4.878 7.316 1.00 94.06 90 GLU A C 1
ATOM 746 O O . GLU A 1 90 ? -7.375 -4.971 8.324 1.00 94.06 90 GLU A O 1
ATOM 751 N N . ILE A 1 91 ? -5.682 -5.747 7.085 1.00 94.75 91 ILE A N 1
ATOM 752 C CA . ILE A 1 91 ? -5.364 -6.849 7.997 1.00 94.75 91 ILE A CA 1
ATOM 753 C C . ILE A 1 91 ? -4.851 -6.314 9.339 1.00 94.75 91 ILE A C 1
ATOM 755 O O . ILE A 1 91 ? -5.199 -6.857 10.392 1.00 94.75 91 ILE A O 1
ATOM 759 N N . ILE A 1 92 ? -4.018 -5.272 9.325 1.00 97.50 92 ILE A N 1
ATOM 760 C CA . ILE A 1 92 ? -3.504 -4.623 10.533 1.00 97.50 92 ILE A CA 1
ATOM 761 C C . ILE A 1 92 ? -4.657 -4.016 11.331 1.00 97.50 92 ILE A C 1
ATOM 763 O O . ILE A 1 92 ? -4.743 -4.299 12.526 1.00 97.50 92 ILE A O 1
ATOM 767 N N . ILE A 1 93 ? -5.562 -3.268 10.694 1.00 97.88 93 ILE A N 1
ATOM 768 C CA . ILE A 1 93 ? -6.730 -2.658 11.346 1.00 97.88 93 ILE A CA 1
ATOM 769 C C . ILE A 1 93 ? -7.568 -3.733 12.048 1.00 97.88 93 ILE A C 1
ATOM 771 O O . ILE A 1 93 ? -7.773 -3.658 13.261 1.00 97.88 93 ILE A O 1
ATOM 775 N N . LYS A 1 94 ? -7.944 -4.806 11.338 1.00 97.56 94 LYS A N 1
ATOM 776 C CA . LYS A 1 94 ? -8.698 -5.937 11.915 1.00 97.56 94 LYS A CA 1
ATOM 777 C C . LYS A 1 94 ? -7.981 -6.562 13.117 1.00 97.56 94 LYS A C 1
ATOM 779 O O . LYS A 1 94 ? -8.596 -6.846 14.147 1.00 97.56 94 LYS A O 1
ATOM 784 N N . LYS A 1 95 ? -6.659 -6.751 13.022 1.00 98.00 95 LYS A N 1
ATOM 785 C CA . LYS A 1 95 ? -5.837 -7.290 14.121 1.00 98.00 95 LYS A CA 1
ATOM 786 C C . LYS A 1 95 ? -5.754 -6.348 15.323 1.00 98.00 95 LYS A C 1
ATOM 788 O O . LYS A 1 95 ? -5.612 -6.839 16.444 1.00 98.00 95 LYS A O 1
ATOM 793 N N . VAL A 1 96 ? -5.787 -5.034 15.111 1.00 98.12 96 VAL A N 1
ATOM 794 C CA . VAL A 1 96 ? -5.771 -4.035 16.187 1.00 98.12 96 VAL A CA 1
ATOM 795 C C . VAL A 1 96 ? -7.129 -3.950 16.875 1.00 98.12 96 VAL A C 1
ATOM 797 O O . VAL A 1 96 ? -7.169 -4.055 18.099 1.00 98.12 96 VAL A O 1
ATOM 800 N N . ILE A 1 97 ? -8.230 -3.896 16.121 1.00 97.81 97 ILE A N 1
ATOM 801 C CA . ILE A 1 97 ? -9.591 -3.962 16.680 1.00 97.81 97 ILE A CA 1
ATOM 802 C C . ILE A 1 97 ? -9.743 -5.224 17.543 1.00 97.81 97 ILE A C 1
ATOM 804 O O . ILE A 1 97 ? -10.134 -5.148 18.706 1.00 97.81 97 ILE A O 1
ATOM 808 N N . SER A 1 98 ? -9.320 -6.389 17.033 1.00 98.00 98 SER A N 1
ATOM 809 C CA . SER A 1 98 ? -9.336 -7.642 17.803 1.00 98.00 98 SER A CA 1
ATOM 810 C C . SER A 1 98 ? -8.475 -7.583 19.075 1.00 98.00 98 SER A C 1
ATOM 812 O O . SER A 1 98 ? -8.857 -8.129 20.110 1.00 98.00 98 SER A O 1
ATOM 814 N N . TYR A 1 99 ? -7.316 -6.915 19.030 1.00 97.81 99 TYR A N 1
ATOM 815 C CA . TYR A 1 99 ? -6.429 -6.768 20.188 1.00 97.81 99 TYR A CA 1
ATOM 816 C C . TYR A 1 99 ? -7.077 -5.975 21.336 1.00 97.81 99 TYR A C 1
ATOM 818 O O . TYR A 1 99 ? -6.896 -6.358 22.498 1.00 97.81 99 TYR A O 1
ATOM 826 N N . PHE A 1 100 ? -7.812 -4.904 21.020 1.00 96.94 100 PHE A N 1
ATOM 827 C CA . PHE A 1 100 ? -8.522 -4.085 22.008 1.00 96.94 100 PHE A CA 1
ATOM 828 C C . PHE A 1 100 ? -9.817 -4.748 22.482 1.00 96.94 100 PHE A C 1
ATOM 830 O O . PHE A 1 100 ? -10.062 -4.774 23.688 1.00 96.94 100 PHE A O 1
ATOM 837 N N . LYS A 1 101 ? -10.555 -5.421 21.588 1.00 96.88 101 LYS A N 1
ATOM 838 C CA . LYS A 1 101 ? -11.741 -6.208 21.961 1.00 96.88 101 LYS A CA 1
ATOM 839 C C . LYS A 1 101 ? -11.424 -7.263 23.028 1.00 96.88 101 LYS A C 1
ATOM 841 O O . LYS A 1 101 ? -12.152 -7.384 24.002 1.00 96.88 101 LYS A O 1
ATOM 846 N N . LYS A 1 102 ? -10.284 -7.962 22.913 1.00 97.38 102 LYS A N 1
ATOM 847 C CA . LYS A 1 102 ? -9.794 -8.925 23.928 1.00 97.38 102 LYS A CA 1
ATOM 848 C C . LYS A 1 102 ? -9.459 -8.302 25.295 1.00 97.38 102 LYS A C 1
ATOM 850 O O . LYS A 1 102 ? -9.139 -9.030 26.224 1.00 97.38 102 LYS A O 1
ATOM 855 N N . ARG A 1 103 ? -9.462 -6.973 25.404 1.00 95.81 103 ARG A N 1
ATOM 856 C CA . ARG A 1 103 ? -9.204 -6.191 26.624 1.00 95.81 103 ARG A CA 1
ATOM 857 C C . ARG A 1 103 ? -10.428 -5.372 27.037 1.00 95.81 103 ARG A C 1
ATOM 859 O O . ARG A 1 103 ? -10.268 -4.361 27.709 1.00 95.81 103 ARG A O 1
ATOM 866 N N . ASN A 1 104 ? -11.620 -5.771 26.589 1.00 95.81 104 ASN A N 1
ATOM 867 C CA . ASN A 1 104 ? -12.886 -5.086 26.863 1.00 95.81 104 ASN A CA 1
ATOM 868 C C . ASN A 1 104 ? -12.902 -3.611 26.422 1.00 95.81 104 ASN A C 1
ATOM 870 O O . ASN A 1 104 ? -13.601 -2.789 27.005 1.00 95.81 104 ASN A O 1
ATOM 874 N N . ARG A 1 105 ? -12.124 -3.272 25.386 1.00 95.19 105 ARG A N 1
ATOM 875 C CA . ARG A 1 105 ? -12.123 -1.953 24.745 1.00 95.19 105 ARG A CA 1
ATOM 876 C C . ARG A 1 105 ? -12.704 -2.082 23.346 1.00 95.19 105 ARG A C 1
ATOM 878 O O . ARG A 1 105 ? -12.115 -2.741 22.487 1.00 95.19 105 ARG A O 1
ATOM 885 N N . GLU A 1 106 ? -13.858 -1.470 23.126 1.00 95.81 106 GLU A N 1
ATOM 886 C CA . GLU A 1 106 ? -14.503 -1.433 21.819 1.00 95.81 106 GLU A CA 1
ATOM 887 C C . GLU A 1 106 ? -14.069 -0.174 21.073 1.00 95.81 106 GLU A C 1
ATOM 889 O O . GLU A 1 106 ? -14.384 0.945 21.472 1.00 95.81 106 GLU A O 1
ATOM 894 N N . ILE A 1 107 ? -13.299 -0.379 20.007 1.00 96.56 107 ILE A N 1
ATOM 895 C CA . ILE A 1 107 ? -12.808 0.696 19.153 1.00 96.56 107 ILE A CA 1
ATOM 896 C C . ILE A 1 107 ? -13.324 0.503 17.734 1.00 96.56 107 ILE A C 1
ATOM 898 O O . ILE A 1 107 ? -13.431 -0.626 17.245 1.00 96.56 107 ILE A O 1
ATOM 902 N N . PHE A 1 108 ? -13.558 1.614 17.057 1.00 97.06 108 PHE A N 1
ATOM 903 C CA . PHE A 1 108 ? -13.840 1.663 15.636 1.00 97.06 108 PHE A CA 1
ATOM 904 C C . PHE A 1 108 ? -12.689 2.374 14.927 1.00 97.06 108 PHE A C 1
ATOM 906 O O . PHE A 1 108 ? -12.150 3.354 15.437 1.00 97.06 108 PHE A O 1
ATOM 913 N N . ILE A 1 109 ? -12.274 1.842 13.776 1.00 97.75 109 ILE A N 1
ATOM 914 C CA . ILE A 1 109 ? -11.228 2.436 12.943 1.00 97.75 109 ILE A CA 1
ATOM 915 C C . ILE A 1 109 ? -11.763 2.519 11.517 1.00 97.75 109 ILE A C 1
ATOM 917 O O . ILE A 1 109 ? -11.998 1.481 10.898 1.00 97.75 109 ILE A O 1
ATOM 921 N N . SER A 1 110 ? -11.920 3.733 10.994 1.00 95.50 110 SER A N 1
ATOM 922 C CA . SER A 1 110 ? -12.172 3.979 9.572 1.00 95.50 110 SER A CA 1
ATOM 923 C C . SER A 1 110 ? -10.937 4.567 8.895 1.00 95.50 110 SER A C 1
ATOM 925 O O . SER A 1 110 ? -10.021 5.063 9.555 1.00 95.50 110 SER A O 1
ATOM 927 N N . ARG A 1 111 ? -10.892 4.476 7.563 1.00 94.25 111 ARG A N 1
ATOM 928 C CA . ARG A 1 111 ? -9.803 5.014 6.745 1.00 94.25 111 ARG A CA 1
ATOM 929 C C . ARG A 1 111 ? -10.318 6.082 5.790 1.00 94.25 111 ARG A C 1
ATOM 931 O O . ARG A 1 111 ? -11.413 5.942 5.248 1.00 94.25 111 ARG A O 1
ATOM 938 N N . SER A 1 112 ? -9.488 7.078 5.542 1.00 94.50 112 SER A N 1
ATOM 939 C CA . SER A 1 112 ? -9.633 8.056 4.469 1.00 94.50 112 SER A CA 1
ATOM 940 C C . SER A 1 112 ? -8.253 8.423 3.922 1.00 94.50 112 SER A C 1
ATOM 942 O O . SER A 1 112 ? -7.224 7.982 4.448 1.00 94.50 112 SER A O 1
ATOM 944 N N . TYR A 1 113 ? -8.235 9.213 2.856 1.00 95.12 113 TYR A N 1
ATOM 945 C CA . TYR A 1 113 ? -7.015 9.772 2.298 1.00 95.12 113 TYR A CA 1
ATOM 946 C C . TYR A 1 113 ? -7.159 11.285 2.197 1.00 95.12 113 TYR A C 1
ATOM 948 O O . TYR A 1 113 ? -8.246 11.790 1.915 1.00 95.12 113 TYR A O 1
ATOM 956 N N . GLU A 1 114 ? -6.058 11.989 2.420 1.00 95.75 114 GLU A N 1
ATOM 957 C CA . GLU A 1 114 ? -5.964 13.433 2.226 1.00 95.75 114 GLU A CA 1
ATOM 958 C C . GLU A 1 114 ? -4.669 13.798 1.486 1.00 95.75 114 GLU A C 1
ATOM 960 O O . GLU A 1 114 ? -3.713 13.012 1.464 1.00 95.75 114 GLU A O 1
ATOM 965 N N . THR A 1 115 ? -4.639 14.978 0.873 1.00 95.38 115 THR A N 1
ATOM 966 C CA . THR A 1 115 ? -3.414 15.600 0.348 1.00 95.38 115 THR A CA 1
ATOM 967 C C . THR A 1 115 ? -2.560 16.150 1.493 1.00 95.38 115 THR A C 1
ATOM 969 O O . THR A 1 115 ? -3.040 16.296 2.622 1.00 95.38 115 THR A O 1
ATOM 972 N N . LYS A 1 116 ? -1.302 16.539 1.244 1.00 92.81 116 LYS A N 1
ATOM 973 C CA . LYS A 1 116 ? -0.488 17.216 2.278 1.00 92.81 116 LYS A CA 1
ATOM 974 C C . LYS A 1 116 ? -1.061 18.561 2.715 1.00 92.81 116 LYS A C 1
ATOM 976 O O . LYS A 1 116 ? -0.717 19.032 3.796 1.00 92.81 116 LYS A O 1
ATOM 981 N N . LEU A 1 117 ? -1.920 19.160 1.893 1.00 92.69 117 LEU A N 1
ATOM 982 C CA . LEU A 1 117 ? -2.655 20.383 2.214 1.00 92.69 117 LEU A CA 1
ATOM 983 C C . LEU A 1 117 ? -3.899 20.114 3.081 1.00 92.69 117 LEU A C 1
ATOM 985 O O . LEU A 1 117 ? -4.539 21.057 3.533 1.00 92.69 117 LEU A O 1
ATOM 989 N N . GLY A 1 118 ? -4.218 18.845 3.357 1.00 90.69 118 GLY A N 1
ATOM 990 C CA . GLY A 1 118 ? -5.364 18.439 4.170 1.00 90.69 118 GLY A CA 1
ATOM 991 C C . GLY A 1 118 ? -6.673 18.326 3.389 1.00 90.69 118 GLY A C 1
ATOM 992 O O . GLY A 1 118 ? -7.738 18.268 3.998 1.00 90.69 118 GLY A O 1
ATOM 993 N N . GLU A 1 119 ? -6.618 18.290 2.058 1.00 92.56 119 GLU A N 1
ATOM 994 C CA . GLU A 1 119 ? -7.808 18.146 1.219 1.00 92.56 119 GLU A CA 1
ATOM 995 C C . GLU A 1 119 ? -8.209 16.676 1.132 1.00 92.56 119 GLU A C 1
ATOM 997 O O . GLU A 1 119 ? -7.380 15.812 0.850 1.00 92.56 119 GLU A O 1
ATOM 1002 N N . PHE A 1 120 ? -9.486 16.383 1.365 1.00 92.94 120 PHE A N 1
ATOM 1003 C CA . PHE A 1 120 ? -10.012 15.024 1.295 1.00 92.94 120 PHE A CA 1
ATOM 1004 C C . PHE A 1 120 ? -9.938 14.455 -0.131 1.00 92.94 120 PHE A C 1
ATOM 1006 O O . PHE A 1 120 ? -10.273 15.133 -1.100 1.00 92.94 120 PHE A O 1
ATOM 1013 N N . ILE A 1 121 ? -9.550 13.183 -0.248 1.00 90.25 121 ILE A N 1
ATOM 1014 C CA . ILE A 1 121 ? -9.437 12.469 -1.521 1.00 90.25 121 ILE A CA 1
ATOM 1015 C C . ILE A 1 121 ? -10.547 11.415 -1.625 1.00 90.25 121 ILE A C 1
ATOM 1017 O O . ILE A 1 121 ? -10.636 10.494 -0.810 1.00 90.25 121 ILE A O 1
ATOM 1021 N N . GLU A 1 122 ? -11.366 11.518 -2.673 1.00 83.12 122 GLU A N 1
ATOM 1022 C CA . GLU A 1 122 ? -12.415 10.543 -2.984 1.00 83.12 122 GLU A CA 1
ATOM 1023 C C . GLU A 1 122 ? -11.862 9.178 -3.428 1.00 83.12 122 GLU A C 1
ATOM 1025 O O . GLU A 1 122 ? -10.716 9.040 -3.845 1.00 83.12 122 GLU A O 1
ATOM 1030 N N . ASN A 1 123 ? -12.712 8.146 -3.420 1.00 68.69 123 ASN A N 1
ATOM 1031 C CA . ASN A 1 123 ? -12.331 6.739 -3.615 1.00 68.69 123 ASN A CA 1
ATOM 1032 C C . ASN A 1 123 ? -11.794 6.358 -5.020 1.00 68.69 123 ASN A C 1
ATOM 1034 O O . ASN A 1 123 ? -11.494 5.189 -5.255 1.00 68.69 123 ASN A O 1
ATOM 1038 N N . ASN A 1 124 ? -11.614 7.302 -5.949 1.00 72.88 124 ASN A N 1
ATOM 1039 C CA . ASN A 1 124 ? -11.094 7.050 -7.299 1.00 72.88 124 ASN A CA 1
ATOM 1040 C C . ASN A 1 124 ? -9.789 7.813 -7.580 1.00 72.88 124 ASN A C 1
ATOM 1042 O O . ASN A 1 124 ? -9.699 8.617 -8.505 1.00 72.88 124 ASN A O 1
ATOM 1046 N N . PHE A 1 125 ? -8.761 7.557 -6.776 1.00 83.19 125 PHE A N 1
ATOM 1047 C CA . PHE A 1 125 ? -7.473 8.241 -6.890 1.00 83.19 125 PHE A CA 1
ATOM 1048 C C . PHE A 1 125 ? -6.341 7.298 -7.297 1.00 83.19 125 PHE A C 1
ATOM 1050 O O . PHE A 1 125 ? -6.440 6.075 -7.194 1.00 83.19 125 PHE A O 1
ATOM 1057 N N . SER A 1 126 ? -5.232 7.872 -7.760 1.00 87.12 126 SER A N 1
ATOM 1058 C CA . SER A 1 126 ? -3.963 7.164 -7.957 1.00 87.12 126 SER A CA 1
ATOM 1059 C C . SER A 1 126 ? -2.997 7.528 -6.847 1.00 87.12 126 SER A C 1
ATOM 1061 O O . SER A 1 126 ? -2.846 8.708 -6.545 1.00 87.12 126 SER A O 1
ATOM 1063 N N . LEU A 1 127 ? -2.312 6.529 -6.285 1.00 90.38 127 LEU A N 1
ATOM 1064 C CA . LEU A 1 127 ? -1.273 6.792 -5.295 1.00 90.38 127 LEU A CA 1
ATOM 1065 C C . LEU A 1 127 ? -0.169 7.681 -5.892 1.00 90.38 127 LEU A C 1
ATOM 1067 O O . LEU A 1 127 ? 0.341 7.388 -6.973 1.00 90.38 127 LEU A O 1
ATOM 1071 N N . ASN A 1 128 ? 0.178 8.758 -5.192 1.00 91.19 128 ASN A N 1
ATOM 1072 C CA . ASN A 1 128 ? 1.233 9.700 -5.559 1.00 91.19 128 ASN A CA 1
ATOM 1073 C C . ASN A 1 128 ? 1.925 10.225 -4.286 1.00 91.19 128 ASN A C 1
ATOM 1075 O O . ASN A 1 128 ? 1.506 9.893 -3.182 1.00 91.19 128 ASN A O 1
ATOM 1079 N N . ASP A 1 129 ? 2.988 11.020 -4.430 1.00 91.25 129 ASP A N 1
ATOM 1080 C CA . ASP A 1 129 ? 3.822 11.485 -3.308 1.00 91.25 129 ASP A CA 1
ATOM 1081 C C . ASP A 1 129 ? 3.141 12.507 -2.371 1.00 91.25 129 ASP A C 1
ATOM 1083 O O . ASP A 1 129 ? 3.735 12.889 -1.361 1.00 91.25 129 ASP A O 1
ATOM 1087 N N . ASP A 1 130 ? 1.927 12.959 -2.683 1.00 93.25 130 ASP A N 1
ATOM 1088 C CA . ASP A 1 130 ? 1.161 13.943 -1.911 1.00 93.25 130 ASP A CA 1
ATOM 1089 C C . ASP A 1 130 ? 0.143 13.312 -0.946 1.00 93.25 130 ASP A C 1
ATOM 1091 O O . ASP A 1 130 ? -0.530 14.001 -0.189 1.00 93.25 130 ASP A O 1
ATOM 1095 N N . ILE A 1 131 ? 0.034 11.985 -0.936 1.00 94.81 131 ILE A N 1
ATOM 1096 C CA . ILE A 1 131 ? -1.034 11.305 -0.203 1.00 94.81 131 ILE A CA 1
ATOM 1097 C C . ILE A 1 131 ? -0.646 11.006 1.241 1.00 94.81 131 ILE A C 1
ATOM 1099 O O . ILE A 1 131 ? 0.426 10.470 1.541 1.00 94.81 131 ILE A O 1
ATOM 1103 N N . ILE A 1 132 ? -1.597 11.253 2.132 1.00 96.81 132 ILE A N 1
ATOM 1104 C CA . ILE A 1 132 ? -1.579 10.854 3.531 1.00 96.81 132 ILE A CA 1
ATOM 1105 C C . ILE A 1 132 ? -2.738 9.880 3.761 1.00 96.81 132 ILE A C 1
ATOM 1107 O O . ILE A 1 132 ? -3.882 10.147 3.403 1.00 96.81 132 ILE A O 1
ATOM 1111 N N . LEU A 1 133 ? -2.438 8.729 4.364 1.00 96.62 133 LEU A N 1
ATOM 1112 C CA . LEU A 1 133 ? -3.450 7.818 4.891 1.00 96.62 133 LEU A CA 1
ATOM 1113 C C . LEU A 1 133 ? -3.888 8.317 6.268 1.00 96.62 133 LEU A C 1
ATOM 1115 O O . LEU A 1 133 ? -3.061 8.436 7.177 1.00 96.62 133 LEU A O 1
ATOM 1119 N N . CYS A 1 134 ? -5.186 8.527 6.437 1.00 97.31 134 CYS A N 1
ATOM 1120 C CA . CYS A 1 134 ? -5.794 8.919 7.698 1.00 97.31 134 CYS A CA 1
ATOM 1121 C C . CYS A 1 134 ? -6.574 7.742 8.277 1.00 97.31 134 CYS A C 1
ATOM 1123 O O . CYS A 1 134 ? -7.513 7.238 7.665 1.00 97.31 134 CYS A O 1
ATOM 1125 N N . LEU A 1 135 ? -6.184 7.296 9.471 1.00 98.00 135 LEU A N 1
ATOM 1126 C CA . LEU A 1 135 ? -6.957 6.331 10.249 1.00 98.00 135 LEU A CA 1
ATOM 1127 C C . LEU A 1 135 ? -7.695 7.069 11.357 1.00 98.00 135 LEU A C 1
ATOM 1129 O O . LEU A 1 135 ? -7.060 7.565 12.288 1.00 98.00 135 LEU A O 1
ATOM 1133 N N . HIS A 1 136 ? -9.018 7.138 11.261 1.00 97.56 136 HIS A N 1
ATOM 1134 C CA . HIS A 1 136 ? -9.865 7.760 12.272 1.00 97.56 136 HIS A CA 1
ATOM 1135 C C . HIS A 1 136 ? -10.274 6.707 13.290 1.00 97.56 136 HIS A C 1
ATOM 1137 O O . HIS A 1 136 ? -10.885 5.700 12.937 1.00 97.56 136 HIS A O 1
ATOM 1143 N N . ILE A 1 137 ? -9.911 6.929 14.548 1.00 98.06 137 ILE A N 1
ATOM 1144 C CA . ILE A 1 137 ? -10.168 6.017 15.653 1.00 98.06 137 ILE A CA 1
ATOM 1145 C C . ILE A 1 137 ? -11.178 6.656 16.597 1.00 98.06 137 ILE A C 1
ATOM 1147 O O . ILE A 1 137 ? -10.957 7.765 17.084 1.00 98.06 137 ILE A O 1
ATOM 1151 N N . SER A 1 138 ? -12.245 5.925 16.900 1.00 96.81 138 SER A N 1
ATOM 1152 C CA . SER A 1 138 ? -13.210 6.283 17.936 1.00 96.81 138 SER A CA 1
ATOM 1153 C C . SER A 1 138 ? -13.364 5.155 18.956 1.00 96.81 138 SER A C 1
ATOM 1155 O O . SER A 1 138 ? -13.229 3.971 18.645 1.00 96.81 138 SER A O 1
ATOM 1157 N N . GLU A 1 139 ? -13.603 5.536 20.207 1.00 95.31 139 GLU A N 1
ATOM 1158 C CA . GLU A 1 139 ? -13.824 4.645 21.347 1.00 95.31 139 GLU A CA 1
ATOM 1159 C C . GLU A 1 139 ? -14.862 5.306 22.257 1.00 95.31 139 GLU A C 1
ATOM 1161 O O . GLU A 1 139 ? -14.865 6.529 22.411 1.00 95.31 139 GLU A O 1
ATOM 1166 N N . LYS A 1 140 ? -15.758 4.518 22.860 1.00 91.12 140 LYS A N 1
ATOM 1167 C CA . LYS A 1 140 ? -16.791 5.055 23.755 1.00 91.12 140 LYS A CA 1
ATOM 1168 C C . LYS A 1 140 ? -16.145 5.858 24.895 1.00 91.12 140 LYS A C 1
ATOM 1170 O O . LYS A 1 140 ? -15.204 5.383 25.528 1.00 91.12 140 LYS A O 1
ATOM 1175 N N . ASN A 1 141 ? -16.685 7.046 25.176 1.00 88.69 141 ASN A N 1
ATOM 1176 C CA . ASN A 1 141 ? -16.227 7.964 26.230 1.00 88.69 141 ASN A CA 1
ATOM 1177 C C . ASN A 1 141 ? -14.792 8.495 26.052 1.00 88.69 141 ASN A C 1
ATOM 1179 O O . ASN A 1 141 ? -14.156 8.881 27.033 1.00 88.69 141 ASN A O 1
ATOM 1183 N N . LYS A 1 142 ? -14.259 8.500 24.826 1.00 93.12 142 LYS A N 1
ATOM 1184 C CA . LYS A 1 142 ? -12.980 9.141 24.510 1.00 93.12 142 LYS A CA 1
ATOM 1185 C C . LYS A 1 142 ? -13.113 10.038 23.297 1.00 93.12 142 LYS A C 1
ATOM 1187 O O . LYS A 1 142 ? -13.857 9.730 22.370 1.00 93.12 142 LYS A O 1
ATOM 1192 N N . GLU A 1 143 ? -12.313 11.095 23.294 1.00 94.44 143 GLU A N 1
ATOM 1193 C CA . GLU A 1 143 ? -12.166 11.956 22.129 1.00 94.44 143 GLU A CA 1
ATOM 1194 C C . GLU A 1 143 ? -11.637 11.157 20.926 1.00 94.44 143 GLU A C 1
ATOM 1196 O O . GLU A 1 143 ? -10.656 10.408 21.070 1.00 94.44 143 GLU A O 1
ATOM 1201 N N . PRO A 1 144 ? -12.260 11.295 19.740 1.00 95.62 144 PRO A N 1
ATOM 1202 C CA . PRO A 1 144 ? -11.756 10.706 18.511 1.00 95.62 144 PRO A CA 1
ATOM 1203 C C . PRO A 1 144 ? -10.333 11.174 18.204 1.00 95.62 144 PRO A C 1
ATOM 1205 O O . PRO A 1 144 ? -9.964 12.327 18.424 1.00 95.62 144 PRO A O 1
ATOM 1208 N N . LYS A 1 145 ? -9.521 10.277 17.645 1.00 96.31 145 LYS A N 1
ATOM 1209 C CA . LYS A 1 145 ? -8.145 10.578 17.231 1.00 96.31 145 LYS A CA 1
ATOM 1210 C C . LYS A 1 145 ? -7.945 10.201 15.774 1.00 96.31 145 LYS A C 1
ATOM 1212 O O . LYS A 1 145 ? -8.490 9.204 15.313 1.00 96.31 145 LYS A O 1
ATOM 1217 N N . THR A 1 146 ? -7.100 10.946 15.070 1.00 97.56 146 THR A N 1
ATOM 1218 C CA . THR A 1 146 ? -6.706 10.614 13.694 1.00 97.56 146 THR A CA 1
ATOM 1219 C C . THR A 1 146 ? -5.214 10.321 13.640 1.00 97.56 146 THR A C 1
ATOM 1221 O O . THR A 1 146 ? -4.402 11.172 13.998 1.00 97.56 146 THR A O 1
ATOM 1224 N N . TYR A 1 147 ? -4.845 9.122 13.185 1.00 97.75 147 TYR A N 1
ATOM 1225 C CA . TYR A 1 147 ? -3.456 8.769 12.910 1.00 97.75 147 TYR A CA 1
ATOM 1226 C C . TYR A 1 147 ? -3.142 9.022 11.436 1.00 97.75 147 TYR A C 1
ATOM 1228 O O . TYR A 1 147 ? -3.650 8.317 10.563 1.00 97.75 147 TYR A O 1
ATOM 1236 N N . LYS A 1 148 ? -2.314 10.036 11.175 1.00 97.31 148 LYS A N 1
ATOM 1237 C CA . LYS A 1 148 ? -1.895 10.442 9.830 1.00 97.31 148 LYS A CA 1
ATOM 1238 C C . LYS A 1 148 ? -0.578 9.772 9.456 1.00 97.31 148 LYS A C 1
ATOM 1240 O O . LYS A 1 148 ? 0.397 9.850 10.204 1.00 97.31 148 LYS A O 1
ATOM 1245 N N . ILE A 1 149 ? -0.549 9.103 8.308 1.00 97.50 149 ILE A N 1
ATOM 1246 C CA . ILE A 1 149 ? 0.604 8.337 7.834 1.00 97.50 149 ILE A CA 1
ATOM 1247 C C . ILE A 1 149 ? 0.927 8.788 6.406 1.00 97.50 149 ILE A C 1
ATOM 1249 O O . ILE A 1 149 ? 0.217 8.406 5.474 1.00 97.50 149 ILE A O 1
ATOM 1253 N N . PRO A 1 150 ? 1.992 9.581 6.207 1.00 96.81 150 PRO A N 1
ATOM 1254 C CA . PRO A 1 150 ? 2.435 9.969 4.875 1.00 96.81 150 PRO A CA 1
ATOM 1255 C C . PRO A 1 150 ? 2.86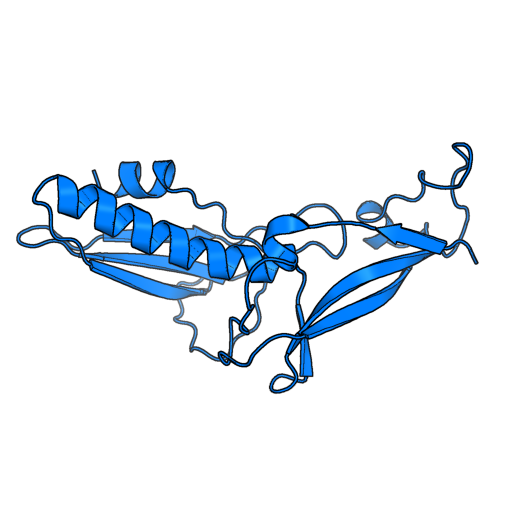6 8.759 4.046 1.00 96.81 150 PRO A C 1
ATOM 1257 O O . PRO A 1 150 ? 3.456 7.802 4.562 1.00 96.81 150 PRO A O 1
ATOM 1260 N N . ILE A 1 151 ? 2.589 8.814 2.748 1.00 95.94 151 ILE A N 1
ATOM 1261 C CA . ILE A 1 151 ? 3.063 7.817 1.796 1.00 95.94 151 ILE A CA 1
ATOM 1262 C C . ILE A 1 151 ? 4.569 7.957 1.562 1.00 95.94 151 ILE A C 1
ATOM 1264 O O . ILE A 1 151 ? 5.138 9.048 1.589 1.00 95.94 151 ILE A O 1
ATOM 1268 N N . ILE A 1 152 ? 5.235 6.832 1.328 1.00 94.81 152 ILE A N 1
ATOM 1269 C CA . ILE A 1 152 ? 6.676 6.768 1.095 1.00 94.81 152 ILE A CA 1
ATOM 1270 C C . ILE A 1 152 ? 6.922 5.992 -0.199 1.00 94.81 152 ILE A C 1
ATOM 1272 O O . ILE A 1 152 ? 6.260 4.988 -0.472 1.00 94.81 152 ILE A O 1
ATOM 1276 N N . ARG A 1 153 ? 7.922 6.412 -0.981 1.00 91.75 153 ARG A N 1
ATOM 1277 C CA . ARG A 1 153 ? 8.451 5.624 -2.102 1.00 91.75 153 ARG A CA 1
ATOM 1278 C C . ARG A 1 153 ? 9.704 4.868 -1.711 1.00 91.75 153 ARG A C 1
ATOM 1280 O O . ARG A 1 153 ? 10.644 5.425 -1.143 1.00 91.75 153 ARG A O 1
ATOM 1287 N N . ARG A 1 154 ? 9.767 3.598 -2.103 1.00 88.19 154 ARG A N 1
ATOM 1288 C CA . ARG A 1 154 ? 11.021 2.843 -2.047 1.00 88.19 154 ARG A CA 1
ATOM 1289 C C . ARG A 1 154 ? 12.046 3.455 -3.006 1.00 88.19 154 ARG A C 1
ATOM 1291 O O . ARG A 1 154 ? 11.707 3.885 -4.106 1.00 88.19 154 ARG A O 1
ATOM 1298 N N . LYS A 1 155 ? 13.316 3.474 -2.599 1.00 85.44 155 LYS A N 1
ATOM 1299 C CA . LYS A 1 155 ? 14.443 3.971 -3.410 1.00 85.44 155 LYS A CA 1
ATOM 1300 C C . LYS A 1 155 ? 14.999 2.902 -4.357 1.00 85.44 155 LYS A C 1
ATOM 1302 O O . LYS A 1 155 ? 16.185 2.880 -4.639 1.00 85.44 155 LYS A O 1
ATOM 1307 N N . PHE A 1 156 ? 14.146 1.995 -4.810 1.00 79.50 156 PHE A N 1
ATOM 1308 C CA . PHE A 1 156 ? 14.511 0.894 -5.686 1.00 79.50 156 PHE A CA 1
ATOM 1309 C C . PHE A 1 156 ? 13.294 0.547 -6.557 1.00 79.50 156 PHE A C 1
ATOM 1311 O O . PHE A 1 156 ? 12.158 0.746 -6.125 1.00 79.50 156 PHE A O 1
ATOM 1318 N N . TRP A 1 157 ? 13.529 0.054 -7.770 1.00 74.12 157 TRP A N 1
ATOM 1319 C CA . TRP A 1 157 ? 12.594 -0.672 -8.637 1.00 74.12 157 TRP A CA 1
ATOM 1320 C C . TRP A 1 157 ? 11.234 -0.045 -8.882 1.00 74.12 157 TRP A C 1
ATOM 1322 O O . TRP A 1 157 ? 10.319 -0.312 -8.113 1.00 74.12 157 TRP A O 1
ATOM 1332 N N . LYS A 1 158 ? 11.046 0.767 -9.935 1.00 79.38 158 LYS A N 1
ATOM 1333 C CA . LYS A 1 158 ? 9.782 1.513 -10.202 1.00 79.38 158 LYS A CA 1
ATOM 1334 C C . LYS A 1 158 ? 9.306 2.414 -9.042 1.00 79.38 158 LYS A C 1
ATOM 1336 O O . LYS A 1 158 ? 8.424 3.249 -9.229 1.00 79.38 158 LYS A O 1
ATOM 1341 N N . ARG A 1 159 ? 9.974 2.328 -7.885 1.00 88.56 159 ARG A N 1
ATOM 1342 C CA . ARG A 1 159 ? 9.769 3.058 -6.645 1.00 88.56 159 ARG A CA 1
ATOM 1343 C C . ARG A 1 159 ? 8.328 2.908 -6.140 1.00 88.56 159 ARG A C 1
ATOM 1345 O O . ARG A 1 159 ? 7.602 3.906 -6.128 1.00 88.56 159 ARG A O 1
ATOM 1352 N N . PRO A 1 160 ? 7.909 1.693 -5.730 1.00 91.19 160 PRO A N 1
ATOM 1353 C CA . PRO A 1 160 ? 6.564 1.439 -5.236 1.00 91.19 160 PRO A CA 1
ATOM 1354 C C . PRO A 1 160 ? 6.239 2.325 -4.041 1.00 91.19 160 PRO A C 1
ATOM 1356 O O . PRO A 1 160 ? 7.083 2.564 -3.166 1.00 91.19 160 PRO A O 1
ATOM 1359 N N . TYR A 1 161 ? 4.982 2.744 -3.999 1.00 94.56 161 TYR A N 1
ATOM 1360 C CA . TYR A 1 161 ? 4.383 3.458 -2.887 1.00 94.56 161 TYR A CA 1
ATOM 1361 C C . TYR A 1 161 ? 4.031 2.515 -1.735 1.00 94.56 161 TYR A C 1
ATOM 1363 O O . TYR A 1 161 ? 3.555 1.403 -1.973 1.00 94.56 161 TYR A O 1
ATOM 1371 N N . TYR A 1 162 ? 4.234 2.953 -0.494 1.00 94.75 162 TYR A N 1
ATOM 1372 C CA . TYR A 1 162 ? 3.776 2.248 0.701 1.00 94.75 162 TYR A CA 1
ATOM 1373 C C . TYR A 1 162 ? 3.566 3.206 1.880 1.00 94.75 162 TYR A C 1
ATOM 1375 O O . TYR A 1 162 ? 4.226 4.237 1.979 1.00 94.75 162 TYR A O 1
ATOM 1383 N N . PHE A 1 163 ? 2.689 2.828 2.805 1.00 96.25 163 PHE A N 1
ATOM 1384 C CA . PHE A 1 163 ? 2.529 3.471 4.106 1.00 96.25 163 PHE A CA 1
ATOM 1385 C C . PHE A 1 163 ? 3.258 2.660 5.180 1.00 96.25 163 PHE A C 1
ATOM 1387 O O . PHE A 1 163 ? 3.084 1.438 5.281 1.00 96.25 163 PHE A O 1
ATOM 1394 N N . ASP A 1 164 ? 4.079 3.330 5.991 1.00 95.44 164 ASP A N 1
ATOM 1395 C CA . ASP A 1 164 ? 4.844 2.699 7.071 1.00 95.44 164 ASP A CA 1
ATOM 1396 C C . ASP A 1 164 ? 4.008 2.549 8.351 1.00 95.44 164 ASP A C 1
ATOM 1398 O O . ASP A 1 164 ? 4.151 3.278 9.337 1.00 95.44 164 ASP A O 1
ATOM 1402 N N . ILE A 1 165 ? 3.138 1.544 8.328 1.00 96.06 165 ILE A N 1
ATOM 1403 C CA . ILE A 1 165 ? 2.266 1.170 9.436 1.00 96.06 165 ILE A CA 1
ATOM 1404 C C . ILE A 1 165 ? 2.541 -0.255 9.907 1.00 96.06 165 ILE A C 1
ATOM 1406 O O . ILE A 1 165 ? 2.799 -1.174 9.132 1.00 96.06 165 ILE A O 1
ATOM 1410 N N . SER A 1 166 ? 2.445 -0.456 11.219 1.00 97.12 166 SER A N 1
ATOM 1411 C CA . SER A 1 166 ? 2.481 -1.780 11.828 1.00 97.12 166 SER A CA 1
ATOM 1412 C C . SER A 1 166 ? 1.462 -1.882 12.953 1.00 97.12 166 SER A C 1
ATOM 1414 O O . SER A 1 166 ? 1.069 -0.880 13.555 1.00 97.12 166 SER A O 1
ATOM 1416 N N . LYS A 1 167 ? 1.087 -3.118 13.301 1.00 97.69 167 LYS A N 1
ATOM 1417 C CA . LYS A 1 167 ? 0.221 -3.397 14.456 1.00 97.69 167 LYS A CA 1
ATOM 1418 C C . LYS A 1 167 ? 0.753 -2.742 15.739 1.00 97.69 167 LYS A C 1
ATOM 1420 O O . LYS A 1 167 ? -0.030 -2.187 16.499 1.00 97.69 167 LYS A O 1
ATOM 1425 N N . LYS A 1 168 ? 2.073 -2.790 15.974 1.00 97.81 168 LYS A N 1
ATOM 1426 C CA . LYS A 1 168 ? 2.711 -2.200 17.164 1.00 97.81 168 LYS A CA 1
ATOM 1427 C C . LYS A 1 168 ? 2.563 -0.678 17.180 1.00 97.81 168 LYS A C 1
ATOM 1429 O O . LYS A 1 168 ? 2.151 -0.137 18.199 1.00 97.81 168 LYS A O 1
ATOM 1434 N N . LYS A 1 169 ? 2.850 -0.010 16.054 1.00 97.44 169 LYS A N 1
ATOM 1435 C CA . LYS A 1 169 ? 2.713 1.451 15.922 1.00 97.44 169 LYS A CA 1
ATOM 1436 C C . LYS A 1 169 ? 1.275 1.900 16.182 1.00 97.44 169 LYS A C 1
ATOM 1438 O O . LYS A 1 169 ? 1.057 2.764 17.021 1.00 97.44 169 LYS A O 1
ATOM 1443 N N . LEU A 1 170 ? 0.303 1.246 15.542 1.00 97.50 170 LEU A N 1
ATOM 1444 C CA . LEU A 1 170 ? -1.107 1.605 15.688 1.00 97.50 170 LEU A CA 1
ATOM 1445 C C . LEU A 1 170 ? -1.636 1.338 17.109 1.00 97.50 170 LEU A C 1
ATOM 1447 O O . LEU A 1 170 ? -2.341 2.172 17.660 1.00 97.50 170 LEU A O 1
ATOM 1451 N N . ILE A 1 171 ? -1.251 0.226 17.751 1.00 97.50 171 ILE A N 1
ATOM 1452 C CA . ILE A 1 171 ? -1.604 -0.018 19.163 1.00 97.50 171 ILE A CA 1
ATOM 1453 C C . ILE A 1 171 ? -1.024 1.068 20.069 1.00 97.50 171 ILE A C 1
ATOM 1455 O O . ILE A 1 171 ? -1.732 1.552 20.944 1.00 97.50 171 ILE A O 1
ATOM 1459 N N . ASN A 1 172 ? 0.245 1.433 19.879 1.00 97.31 172 ASN A N 1
ATOM 1460 C CA . ASN A 1 172 ? 0.897 2.449 20.702 1.00 97.31 172 ASN A CA 1
ATOM 1461 C C . ASN A 1 172 ? 0.259 3.833 20.536 1.00 97.31 172 ASN A C 1
ATOM 1463 O O . ASN A 1 172 ? 0.215 4.572 21.505 1.00 97.31 172 ASN A O 1
ATOM 1467 N N . PHE A 1 173 ? -0.260 4.158 19.351 1.00 96.75 173 PHE A N 1
ATOM 1468 C CA . PHE A 1 173 ? -0.986 5.407 19.113 1.00 96.75 173 PHE A CA 1
ATOM 1469 C C . PHE A 1 173 ? -2.355 5.459 19.824 1.00 96.75 173 PHE A C 1
ATOM 1471 O O . PHE A 1 173 ? -2.791 6.520 20.259 1.00 96.75 173 PHE A O 1
ATOM 1478 N N . ILE A 1 174 ? -3.049 4.316 19.926 1.00 94.81 174 ILE A N 1
ATOM 1479 C CA . ILE A 1 174 ? -4.407 4.216 20.506 1.00 94.81 174 ILE A CA 1
ATOM 1480 C C . ILE A 1 174 ? -4.387 4.046 22.034 1.00 94.81 174 ILE A C 1
ATOM 1482 O O . ILE A 1 174 ? -5.390 4.315 22.707 1.00 94.81 174 ILE A O 1
ATOM 1486 N N . LYS A 1 175 ? -3.288 3.517 22.580 1.00 90.50 175 LYS A N 1
ATOM 1487 C CA . LYS A 1 175 ? -3.100 3.384 24.028 1.00 90.50 175 LYS A CA 1
ATOM 1488 C C . LYS A 1 175 ? -3.181 4.744 24.705 1.00 90.50 175 LYS A C 1
ATOM 1490 O O . LYS A 1 175 ? -3.939 4.780 25.696 1.00 90.50 175 LYS A O 1
#